Protein AF-A0A452YKB4-F1 (afdb_monomer)

Radius of gyration: 12.43 Å; Cα contacts (8 Å, |Δi|>4): 128; chains: 1; bounding box: 31×24×30 Å

InterPro domains:
  IPR007822 Lanthionine synthetase C-like [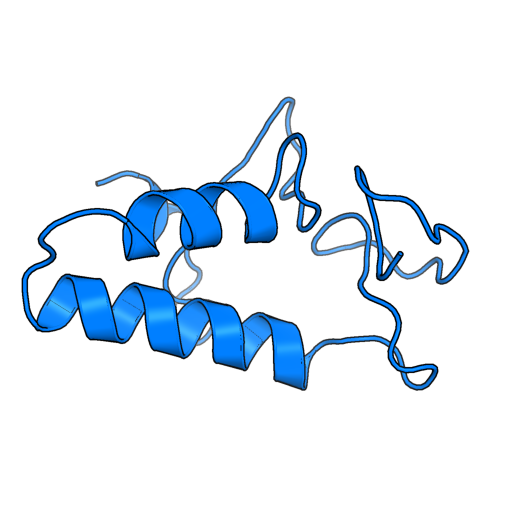PF05147] (5-86)
  IPR007822 Lanthionine synthetase C-like [PR01950] (23-39)
  IPR007822 Lanthionine synthetase C-like [PR01950] (78-86)
  IPR012341 Six-hairpin glycosidase-like superfamily [G3DSA:1.50.10.10] (1-86)
  IPR020464 LanC-like protein, eukaryotic [PR01951] (12-24)
  IPR020464 LanC-like protein, eukaryotic [PR01951] (58-73)

Nearest PDB structures (foldseek):
  3t33-assembly1_A  TM=9.821E-01  e=1.148E-12  Arabidopsis thaliana
  6wq1-assembly3_C  TM=9.139E-01  e=6.218E-07  Homo sapiens
  8czl-assembly1_A  TM=9.145E-01  e=3.981E-06  Homo sapiens
  8d0v-assembly2_B  TM=9.203E-01  e=1.117E-05  Homo sapiens
  4ce7-assembly1_B  TM=4.104E-01  e=4.595E+00  Nonlabens ulvanivorans

Sequence (86 aa):
MEGRKLSNKGSCPLMYEWHGKKYWGAAHGLAGIMHVLMHTELKLDEQDDVKNTLRYMISNRFPSGNYPSSEDSESDRLVHWCHGAP

Solvent-accessible surface area (backbone atoms only — not comparable to full-atom values): 4879 Å² total; per-residue (Å²): 122,61,35,59,64,63,23,56,96,93,56,45,46,52,32,62,71,49,96,93,37,43,28,37,12,42,72,69,15,49,49,32,52,48,55,55,54,72,76,51,95,63,55,73,70,53,48,51,34,49,54,46,26,53,49,42,53,67,76,66,34,45,96,88,68,38,38,39,49,25,83,90,46,85,65,91,78,54,66,29,70,54,26,22,47,104

Organism: Aegilops tauschii subsp. strangulata (NCBI:txid200361)

pLDDT: mean 94.7, std 8.57, range [51.91, 98.62]

Secondary structure (DSSP, 8-state):
--HHHHS-TTS-SS---BTTB-B-STTTSHHHHHHHHTTS---HHHHHHHHHHHHHHHHTS-TTSPPPSBTT-------BTTBS--

Structure (mmCIF, N/CA/C/O backbone):
data_AF-A0A452YKB4-F1
#
_entry.id   AF-A0A452YKB4-F1
#
loop_
_atom_site.group_PDB
_atom_site.id
_atom_site.type_symbol
_atom_site.label_atom_id
_atom_site.label_alt_id
_atom_site.label_comp_id
_atom_site.label_asym_id
_atom_site.label_entity_id
_atom_site.label_seq_id
_atom_site.pdbx_PDB_ins_code
_atom_site.Cartn_x
_atom_site.Cartn_y
_atom_site.Cartn_z
_atom_site.occupancy
_atom_site.B_iso_or_equiv
_atom_site.auth_seq_id
_atom_site.auth_comp_id
_atom_site.auth_asym_id
_atom_site.auth_atom_id
_atom_site.pdbx_PDB_model_num
ATOM 1 N N . MET A 1 1 ? -9.619 -7.853 12.209 1.00 51.91 1 MET A N 1
ATOM 2 C CA . MET A 1 1 ? -8.683 -8.409 13.218 1.00 51.91 1 MET A CA 1
ATOM 3 C C . MET A 1 1 ? -7.419 -9.023 12.606 1.00 51.91 1 MET A C 1
ATOM 5 O O . MET A 1 1 ? -6.420 -9.063 13.305 1.00 51.91 1 MET A O 1
ATOM 9 N N . GLU A 1 2 ? -7.418 -9.476 11.347 1.00 76.12 2 GLU A N 1
ATOM 10 C CA . GLU A 1 2 ? -6.223 -10.068 10.709 1.00 76.12 2 GLU A CA 1
ATOM 11 C C . GLU A 1 2 ? -5.205 -9.035 10.202 1.00 76.12 2 GLU A C 1
ATOM 13 O O . GLU A 1 2 ? -4.011 -9.247 10.377 1.00 76.12 2 GLU A O 1
ATOM 18 N N . GLY A 1 3 ? -5.661 -7.876 9.706 1.00 87.44 3 GLY A N 1
ATOM 19 C CA . GLY A 1 3 ? -4.77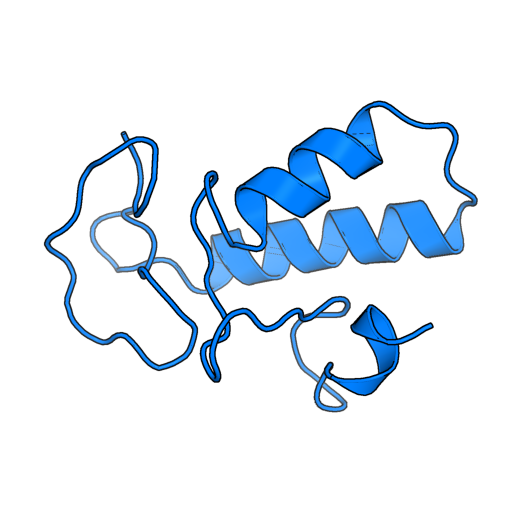3 -6.823 9.188 1.00 87.44 3 GLY A CA 1
ATOM 20 C C . GLY A 1 3 ? -3.712 -6.343 10.188 1.00 87.44 3 GLY A C 1
ATOM 21 O O . GLY A 1 3 ? -2.526 -6.300 9.875 1.00 87.44 3 GLY A O 1
ATOM 22 N N . ARG A 1 4 ? -4.130 -6.073 11.435 1.00 93.25 4 ARG A N 1
ATOM 23 C CA . ARG A 1 4 ? -3.227 -5.719 12.548 1.00 93.25 4 ARG A CA 1
ATOM 24 C C . ARG A 1 4 ? -2.340 -6.888 13.006 1.00 93.25 4 ARG A C 1
ATOM 26 O O . ARG A 1 4 ? -1.295 -6.652 13.593 1.00 93.25 4 ARG A O 1
ATOM 33 N N . LYS A 1 5 ? -2.752 -8.146 12.791 1.00 91.25 5 LYS A N 1
ATOM 34 C CA . LYS A 1 5 ? -1.973 -9.338 13.191 1.00 91.25 5 LYS A CA 1
ATOM 35 C C . LYS A 1 5 ? -0.848 -9.650 12.207 1.00 91.25 5 LYS A C 1
ATOM 37 O O . LYS A 1 5 ? 0.204 -10.105 12.635 1.00 91.25 5 LYS A O 1
ATOM 42 N N . LEU A 1 6 ? -1.084 -9.423 10.914 1.00 90.69 6 LEU A N 1
ATOM 43 C CA . LEU A 1 6 ? -0.080 -9.576 9.855 1.00 90.69 6 LEU A CA 1
ATOM 44 C C . LEU A 1 6 ? 0.919 -8.411 9.815 1.00 90.69 6 LEU A C 1
ATOM 46 O O . LEU A 1 6 ? 1.952 -8.509 9.151 1.00 90.69 6 LEU A O 1
ATOM 50 N N . SER A 1 7 ? 0.616 -7.315 10.514 1.00 88.00 7 SER A N 1
ATOM 51 C CA . SER A 1 7 ? 1.556 -6.224 10.746 1.00 88.00 7 SER A CA 1
ATOM 52 C C . SER A 1 7 ? 2.710 -6.688 11.640 1.00 88.00 7 SER A C 1
ATOM 54 O O . SER A 1 7 ? 2.501 -7.242 12.722 1.00 88.00 7 SER A O 1
ATOM 56 N N . ASN A 1 8 ? 3.949 -6.431 11.215 1.00 76.38 8 ASN A N 1
ATOM 57 C CA . ASN A 1 8 ? 5.115 -6.622 12.073 1.00 76.38 8 ASN A CA 1
ATOM 58 C C . ASN A 1 8 ? 5.247 -5.413 13.010 1.00 76.38 8 ASN A C 1
ATOM 60 O O . ASN A 1 8 ? 5.223 -4.267 12.550 1.00 76.38 8 ASN A O 1
ATOM 64 N N . LYS A 1 9 ? 5.426 -5.660 14.317 1.00 54.31 9 LYS A N 1
ATOM 65 C CA . LYS A 1 9 ? 5.615 -4.609 15.335 1.00 54.31 9 LYS A CA 1
ATOM 66 C C . LYS A 1 9 ? 6.727 -3.639 14.902 1.00 54.31 9 LYS A C 1
ATOM 68 O O . LYS A 1 9 ? 7.887 -4.031 14.849 1.00 54.31 9 LYS A O 1
ATOM 73 N N . GLY A 1 10 ? 6.356 -2.388 14.607 1.00 60.56 10 GLY A N 1
ATOM 74 C CA . GLY A 1 10 ? 7.265 -1.322 14.153 1.00 60.56 10 GLY A CA 1
ATOM 75 C C . GLY A 1 10 ? 7.181 -0.959 12.661 1.00 60.56 10 GLY A C 1
ATOM 76 O O . GLY A 1 10 ? 7.923 -0.089 12.220 1.00 60.56 10 GLY A O 1
ATOM 77 N N . SER A 1 11 ? 6.288 -1.592 11.892 1.00 81.06 11 SER A N 1
ATOM 78 C CA . SER A 1 11 ? 6.091 -1.359 10.449 1.00 81.06 11 SER A CA 1
ATOM 79 C C . SER A 1 11 ? 4.618 -1.063 10.103 1.00 81.06 11 SER A C 1
ATOM 81 O O . SER A 1 11 ? 3.843 -0.725 10.997 1.00 81.06 11 SER A O 1
ATOM 83 N N . CYS A 1 12 ? 4.245 -1.146 8.817 1.00 93.69 12 CYS A N 1
ATOM 84 C CA . CYS A 1 12 ? 2.905 -0.885 8.274 1.00 93.69 12 CYS A CA 1
ATOM 85 C C . CYS A 1 12 ? 1.755 -1.345 9.204 1.00 93.69 12 CYS A C 1
ATOM 87 O O . CYS A 1 12 ? 1.650 -2.550 9.452 1.00 93.69 12 CYS A O 1
ATOM 89 N N . PRO A 1 13 ? 0.887 -0.442 9.713 1.00 95.81 13 PRO A N 1
ATOM 90 C CA . PRO A 1 13 ? -0.144 -0.781 10.706 1.00 95.81 13 PRO A CA 1
ATOM 91 C C . PRO A 1 13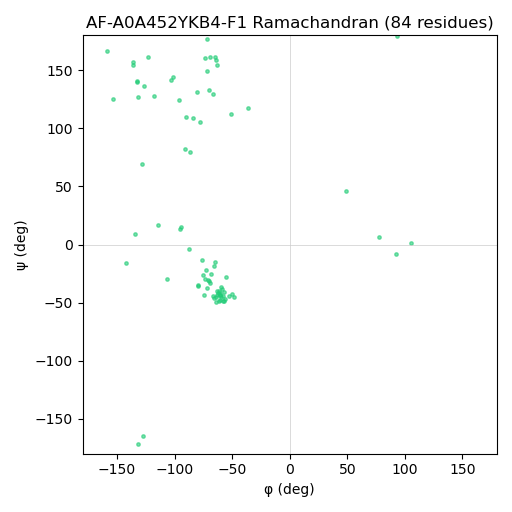 ? -1.146 -1.844 10.249 1.00 95.81 13 PRO A C 1
ATOM 93 O O . PRO A 1 13 ? -1.573 -2.684 11.043 1.00 95.81 13 PRO A O 1
ATOM 96 N N . LEU A 1 14 ? -1.513 -1.823 8.965 1.00 96.44 14 LEU A N 1
ATOM 97 C CA . LEU A 1 14 ? -2.379 -2.820 8.350 1.00 96.44 14 LEU A CA 1
ATOM 98 C C . LEU A 1 14 ? -1.626 -3.549 7.244 1.00 96.44 14 LEU A C 1
ATOM 100 O O . LEU A 1 14 ? -1.082 -2.922 6.339 1.00 96.44 14 LEU A O 1
ATOM 104 N N . MET A 1 15 ? -1.634 -4.880 7.295 1.00 96.88 15 MET A N 1
ATOM 105 C CA . MET A 1 15 ? -1.039 -5.721 6.263 1.00 96.88 15 MET A CA 1
ATOM 106 C C . MET A 1 15 ? -1.992 -6.836 5.854 1.00 96.88 15 MET A C 1
ATOM 108 O O . MET A 1 15 ? -2.663 -7.422 6.699 1.00 96.88 15 MET A O 1
ATOM 112 N N . TYR A 1 16 ? -2.041 -7.145 4.563 1.00 96.38 16 TYR A N 1
ATOM 113 C CA . TYR A 1 16 ? -2.928 -8.165 4.010 1.00 96.38 16 TYR A CA 1
ATOM 114 C C . TYR A 1 16 ? -2.178 -9.018 3.001 1.00 96.38 16 TYR A C 1
ATOM 116 O O . TYR A 1 16 ? -1.171 -8.594 2.437 1.00 96.38 16 TYR A O 1
ATOM 124 N N . GLU A 1 17 ? -2.682 -10.224 2.778 1.00 95.88 17 GLU A N 1
ATOM 125 C CA . GLU A 1 17 ? -2.073 -11.199 1.889 1.00 95.88 17 GLU A CA 1
ATOM 126 C C . GLU A 1 17 ? -3.129 -11.792 0.957 1.00 95.88 17 GLU A C 1
ATOM 128 O O . GLU A 1 17 ? -4.251 -12.083 1.373 1.00 95.88 17 GLU A O 1
ATOM 133 N N . TRP A 1 18 ? -2.756 -11.993 -0.303 1.00 96.56 18 TRP A N 1
ATOM 134 C CA . TRP A 1 18 ? -3.534 -12.750 -1.275 1.00 96.56 18 TRP A CA 1
ATOM 135 C C . TRP A 1 18 ? -2.602 -13.745 -1.973 1.00 96.56 18 TRP A C 1
ATOM 137 O O . TRP A 1 18 ? -1.534 -13.366 -2.447 1.00 96.56 18 TRP A O 1
ATOM 147 N N . HIS A 1 19 ? -2.973 -15.031 -1.988 1.00 95.62 19 HIS A N 1
ATOM 148 C CA . HIS A 1 19 ? -2.161 -16.123 -2.555 1.00 95.62 19 HIS A CA 1
ATOM 149 C C . HIS A 1 19 ? -0.688 -16.121 -2.084 1.00 95.62 19 HIS A C 1
ATOM 151 O O . HIS A 1 19 ? 0.232 -16.261 -2.891 1.00 95.62 19 HIS A O 1
ATOM 157 N N . GLY A 1 20 ? -0.450 -15.948 -0.779 1.00 94.56 20 GLY A N 1
ATOM 158 C CA . GLY A 1 20 ? 0.905 -15.977 -0.216 1.00 94.56 20 GLY A CA 1
ATOM 159 C C . GLY A 1 20 ? 1.724 -14.704 -0.447 1.00 94.56 20 GLY A C 1
ATOM 160 O O . GLY A 1 20 ? 2.919 -14.698 -0.165 1.00 94.56 20 GLY A O 1
ATOM 161 N N . LYS A 1 21 ? 1.131 -13.637 -1.003 1.00 96.00 21 LYS A N 1
ATOM 162 C CA . LYS A 1 21 ? 1.829 -12.380 -1.298 1.00 96.00 21 LYS A CA 1
ATOM 163 C C . LYS A 1 21 ? 1.134 -11.162 -0.704 1.00 96.00 21 LYS A C 1
ATOM 165 O O . LYS A 1 21 ? -0.078 -10.985 -0.822 1.00 96.00 21 LYS A O 1
ATOM 170 N N . LYS A 1 22 ? 1.943 -10.276 -0.127 1.00 96.81 22 LYS A N 1
ATOM 171 C CA . LYS A 1 22 ? 1.521 -8.993 0.445 1.00 96.81 22 LYS A CA 1
ATOM 172 C C . LYS A 1 22 ? 1.496 -7.914 -0.631 1.00 96.81 22 LYS A C 1
ATOM 174 O O . LYS A 1 22 ? 2.462 -7.175 -0.801 1.00 96.81 22 LYS A O 1
ATOM 179 N N . TYR A 1 23 ? 0.435 -7.899 -1.431 1.00 98.25 23 TYR A N 1
ATOM 180 C CA . TYR A 1 23 ? 0.296 -6.994 -2.573 1.00 98.25 23 TYR A CA 1
ATOM 181 C C . TYR A 1 23 ? 0.039 -5.543 -2.157 1.00 98.25 23 TYR A C 1
ATOM 183 O O . TYR A 1 23 ? -0.629 -5.272 -1.160 1.00 98.25 23 TYR A O 1
ATOM 191 N N . TRP A 1 24 ? 0.508 -4.601 -2.974 1.00 98.25 24 TRP A N 1
ATOM 192 C CA . TRP A 1 24 ? 0.331 -3.160 -2.739 1.00 98.25 24 TRP A CA 1
ATOM 193 C C . TRP A 1 24 ? -0.690 -2.495 -3.659 1.00 98.25 24 TRP A C 1
ATOM 195 O O . TRP A 1 24 ? -1.314 -1.516 -3.259 1.00 98.25 24 TRP A O 1
ATOM 205 N N . GLY A 1 25 ? -0.860 -3.010 -4.877 1.00 98.38 25 GLY A N 1
ATOM 206 C CA . GLY A 1 25 ? -1.678 -2.374 -5.910 1.00 98.38 25 GLY A CA 1
ATOM 207 C C . GLY A 1 25 ? -3.190 -2.426 -5.661 1.00 98.38 25 GLY A C 1
ATOM 208 O O . GLY A 1 25 ? -3.667 -3.019 -4.692 1.00 98.38 25 GLY A O 1
ATOM 209 N N . ALA A 1 26 ? -3.966 -1.797 -6.547 1.00 98.56 26 ALA A N 1
ATOM 210 C CA . ALA A 1 26 ? -5.404 -1.610 -6.342 1.00 98.56 26 ALA A CA 1
ATOM 211 C C . ALA A 1 26 ? -6.225 -2.907 -6.435 1.00 98.56 26 ALA A C 1
ATOM 213 O O . ALA A 1 26 ? -7.245 -3.029 -5.766 1.00 98.56 26 ALA A O 1
ATOM 214 N N . ALA A 1 27 ? -5.793 -3.875 -7.250 1.00 97.88 27 ALA A N 1
ATOM 215 C CA . ALA A 1 27 ? -6.592 -5.068 -7.537 1.00 97.88 27 ALA A CA 1
ATOM 216 C C . ALA A 1 27 ? -6.632 -6.072 -6.371 1.00 97.88 27 ALA A C 1
ATOM 218 O O . ALA A 1 27 ? -7.686 -6.623 -6.061 1.00 97.88 27 ALA A O 1
ATOM 219 N N . HIS A 1 28 ? -5.483 -6.318 -5.733 1.00 97.69 28 HIS A N 1
ATOM 220 C CA . HIS A 1 28 ? -5.323 -7.381 -4.728 1.00 97.69 28 HIS A CA 1
ATOM 221 C C . HIS A 1 28 ? -4.578 -6.925 -3.469 1.00 97.69 28 HIS A C 1
ATOM 223 O O . HIS A 1 28 ? -4.194 -7.760 -2.653 1.00 97.69 28 HIS A O 1
ATOM 229 N N . GLY A 1 29 ? -4.322 -5.623 -3.329 1.00 97.75 29 GLY A N 1
ATOM 230 C CA . GLY A 1 29 ? -3.375 -5.106 -2.354 1.00 97.75 29 GLY A CA 1
ATOM 231 C C . GLY A 1 29 ? -3.870 -3.943 -1.509 1.00 97.75 29 GLY A C 1
ATOM 232 O O . GLY A 1 29 ? -5.042 -3.555 -1.529 1.00 97.75 29 GLY A O 1
ATOM 233 N N . LEU A 1 30 ? -2.923 -3.389 -0.753 1.00 98.06 30 LEU A N 1
ATOM 234 C CA . LEU A 1 30 ? -3.157 -2.323 0.218 1.00 98.06 30 LEU A CA 1
ATOM 235 C C . LEU A 1 30 ? -3.888 -1.119 -0.381 1.00 98.06 30 LEU A C 1
ATOM 237 O O . LEU A 1 30 ? -4.833 -0.643 0.239 1.00 98.06 30 LEU A O 1
ATOM 241 N N . ALA A 1 31 ? -3.517 -0.653 -1.579 1.00 98.56 31 ALA A N 1
ATOM 242 C CA . ALA A 1 31 ? -4.141 0.522 -2.188 1.00 98.56 31 ALA A CA 1
ATOM 243 C C . ALA A 1 31 ? -5.658 0.350 -2.356 1.00 98.56 31 ALA A C 1
ATOM 245 O O . ALA A 1 31 ? -6.419 1.251 -2.007 1.00 98.56 31 ALA A O 1
ATOM 246 N N . GLY A 1 32 ? -6.104 -0.817 -2.832 1.00 98.62 32 GLY A N 1
ATOM 247 C CA . GLY A 1 32 ? -7.528 -1.113 -3.004 1.00 98.62 32 GLY A CA 1
ATOM 248 C C . GLY A 1 32 ? -8.264 -1.196 -1.669 1.00 98.62 32 GLY A C 1
ATOM 249 O O . GLY A 1 32 ? -9.324 -0.596 -1.500 1.00 98.62 32 GLY A O 1
ATOM 250 N N . ILE A 1 33 ? -7.670 -1.881 -0.689 1.00 98.50 33 ILE A N 1
ATOM 251 C CA . ILE A 1 33 ? -8.261 -2.039 0.646 1.00 98.50 33 ILE A CA 1
ATOM 252 C C . ILE A 1 33 ? -8.375 -0.682 1.350 1.00 98.50 33 ILE A C 1
ATOM 254 O O . ILE A 1 33 ? -9.451 -0.334 1.830 1.00 98.50 33 ILE A O 1
ATOM 258 N N . MET A 1 34 ? -7.298 0.111 1.379 1.00 98.56 34 MET A N 1
ATOM 259 C CA . MET A 1 34 ? -7.307 1.443 1.990 1.00 98.56 34 MET A CA 1
ATOM 260 C C . MET A 1 34 ? -8.311 2.362 1.292 1.00 98.56 34 MET A C 1
ATOM 262 O O . MET A 1 34 ? -9.029 3.097 1.965 1.00 98.56 34 MET A O 1
ATOM 266 N N . HIS A 1 35 ? -8.406 2.294 -0.041 1.00 98.62 35 HIS A N 1
ATOM 267 C CA . HIS A 1 35 ? -9.396 3.053 -0.798 1.00 98.62 35 HIS A CA 1
ATOM 268 C C . HIS A 1 35 ? -10.823 2.734 -0.345 1.00 98.62 35 HIS A C 1
ATOM 270 O O . HIS A 1 35 ? -11.579 3.657 -0.055 1.00 98.62 35 HIS A O 1
ATOM 276 N N . VAL A 1 36 ? -11.186 1.455 -0.219 1.00 98.62 36 VAL A N 1
ATOM 277 C CA . VAL A 1 36 ? -12.521 1.057 0.258 1.00 98.62 36 VAL A CA 1
ATOM 278 C C . VAL A 1 36 ? -12.754 1.505 1.702 1.00 98.62 36 VAL A C 1
ATOM 280 O O . VAL A 1 36 ? -13.802 2.076 1.987 1.00 98.62 36 VAL A O 1
ATOM 283 N N . LEU A 1 37 ? -11.782 1.314 2.602 1.00 98.19 37 LEU A N 1
ATOM 284 C CA . LEU A 1 37 ? -11.914 1.709 4.011 1.00 98.19 37 LEU A CA 1
ATOM 285 C C . LEU A 1 37 ? -12.176 3.214 4.174 1.00 98.19 37 LEU A C 1
ATOM 287 O O . LEU A 1 37 ? -13.004 3.600 4.996 1.00 98.19 37 LEU A O 1
ATOM 291 N N . MET A 1 38 ? -11.546 4.060 3.354 1.00 98.12 38 MET A N 1
ATOM 292 C CA . MET A 1 38 ? -11.788 5.510 3.359 1.00 98.12 38 MET A CA 1
ATOM 293 C C . MET A 1 38 ? -13.214 5.913 2.941 1.00 98.12 38 MET A C 1
ATOM 295 O O . MET A 1 38 ? -13.608 7.047 3.194 1.00 98.12 38 MET A O 1
ATOM 299 N N . HIS A 1 39 ? -13.993 5.014 2.333 1.00 98.25 39 HIS A N 1
ATOM 300 C CA . HIS A 1 39 ? -15.400 5.242 1.971 1.00 98.25 39 HIS A CA 1
ATOM 301 C C . HIS A 1 39 ? -16.386 4.715 3.026 1.00 98.25 39 HIS A C 1
ATOM 303 O O . HIS A 1 39 ? -17.579 4.591 2.754 1.00 98.25 39 HIS A O 1
ATOM 309 N N . THR A 1 40 ? -15.901 4.383 4.223 1.00 97.25 40 THR A N 1
ATOM 310 C CA . THR A 1 40 ? -16.715 3.861 5.329 1.00 97.25 40 THR A CA 1
ATOM 311 C C . THR A 1 40 ? -16.570 4.725 6.580 1.00 97.25 40 THR A C 1
ATOM 313 O O . THR A 1 40 ? -15.612 5.488 6.714 1.00 97.25 40 THR A O 1
ATOM 316 N N . GLU A 1 41 ? -17.515 4.610 7.515 1.00 98.00 41 GLU A N 1
ATOM 317 C CA . GLU A 1 41 ? -17.401 5.248 8.829 1.00 98.00 41 GLU A CA 1
ATOM 318 C C . GLU A 1 41 ? -16.456 4.444 9.729 1.00 98.00 41 GLU A C 1
ATOM 320 O O . GLU A 1 41 ? -16.801 3.373 10.226 1.00 98.00 41 GLU A O 1
ATOM 325 N N . LEU A 1 42 ? -15.251 4.977 9.932 1.00 97.50 42 LEU A N 1
ATOM 326 C CA . LEU A 1 42 ? -14.207 4.369 10.753 1.00 97.50 42 LEU A CA 1
ATOM 327 C C . LEU A 1 42 ? -14.120 5.033 12.129 1.00 97.50 42 LEU A C 1
ATOM 329 O O . LEU A 1 42 ? -14.229 6.259 12.254 1.00 97.50 42 LEU A O 1
ATOM 333 N N . LYS A 1 43 ? -13.823 4.243 13.161 1.00 98.12 43 LYS A N 1
ATOM 334 C CA . LYS A 1 43 ? -13.422 4.754 14.480 1.00 98.12 43 LYS A CA 1
ATOM 335 C C . LYS A 1 43 ? -12.089 5.493 14.383 1.00 98.12 43 LYS A C 1
ATOM 337 O O . LYS A 1 43 ? -11.322 5.296 13.445 1.00 98.12 43 LYS A O 1
ATOM 342 N N . LEU A 1 44 ? -11.782 6.321 15.380 1.00 97.94 44 LEU A N 1
ATOM 343 C CA . LEU A 1 44 ? -10.550 7.120 15.384 1.00 97.94 44 LEU A CA 1
ATOM 344 C C . LEU A 1 44 ? -9.280 6.262 15.254 1.00 97.94 44 LEU A C 1
ATOM 346 O O . LEU A 1 44 ? -8.390 6.612 14.486 1.00 97.94 44 LEU A O 1
ATOM 350 N N . ASP A 1 45 ? -9.213 5.116 15.937 1.00 96.81 45 ASP A N 1
ATOM 351 C CA . ASP A 1 45 ? -8.065 4.207 15.848 1.00 96.81 45 ASP A CA 1
ATOM 352 C C . ASP A 1 45 ? -7.956 3.524 14.474 1.00 96.81 45 ASP A C 1
ATOM 354 O O . ASP A 1 45 ? -6.859 3.292 13.972 1.00 96.81 45 ASP A O 1
ATOM 358 N N . GLU A 1 46 ? -9.087 3.239 13.831 1.00 96.81 46 GLU A N 1
ATOM 359 C CA . GLU A 1 46 ? -9.137 2.671 12.480 1.00 96.81 46 GLU A CA 1
ATOM 360 C C . GLU A 1 46 ? -8.727 3.708 11.417 1.00 96.81 46 GLU A C 1
ATOM 362 O O . GLU A 1 46 ? -8.024 3.375 10.462 1.00 96.81 46 GLU A O 1
ATOM 367 N N . GLN A 1 47 ? -9.102 4.979 11.597 1.00 98.06 47 GLN A N 1
ATOM 368 C CA . GLN A 1 47 ? -8.647 6.078 10.738 1.00 98.06 47 GLN A CA 1
ATOM 369 C C . GLN A 1 47 ? -7.129 6.269 10.824 1.00 98.06 47 GLN A C 1
ATOM 371 O O . GLN A 1 47 ? -6.468 6.439 9.794 1.00 98.06 47 GLN A O 1
ATOM 376 N N . ASP A 1 48 ? -6.568 6.217 12.034 1.00 97.06 48 ASP A N 1
ATOM 377 C CA . ASP A 1 48 ? -5.123 6.318 12.240 1.00 97.06 48 ASP A CA 1
ATOM 378 C C . ASP A 1 48 ? -4.377 5.151 11.589 1.00 97.06 48 ASP A C 1
ATOM 380 O O . ASP A 1 48 ? -3.345 5.368 10.947 1.00 97.06 48 ASP A O 1
ATOM 384 N N . ASP A 1 49 ? -4.914 3.934 11.669 1.00 97.06 49 ASP A N 1
ATOM 385 C CA . ASP A 1 49 ? -4.353 2.770 10.984 1.00 97.06 49 ASP A CA 1
ATOM 386 C C . ASP A 1 49 ? -4.322 2.947 9.462 1.00 97.06 49 ASP A C 1
ATOM 388 O O . ASP A 1 49 ? -3.280 2.720 8.837 1.00 97.06 49 ASP A O 1
ATOM 392 N N . VAL A 1 50 ? -5.430 3.385 8.852 1.00 97.94 50 VAL A N 1
ATOM 393 C CA . VAL A 1 50 ? -5.512 3.634 7.400 1.00 97.94 50 VAL A CA 1
ATOM 394 C C . VAL A 1 50 ? -4.519 4.718 6.989 1.00 97.94 50 VAL A C 1
ATOM 3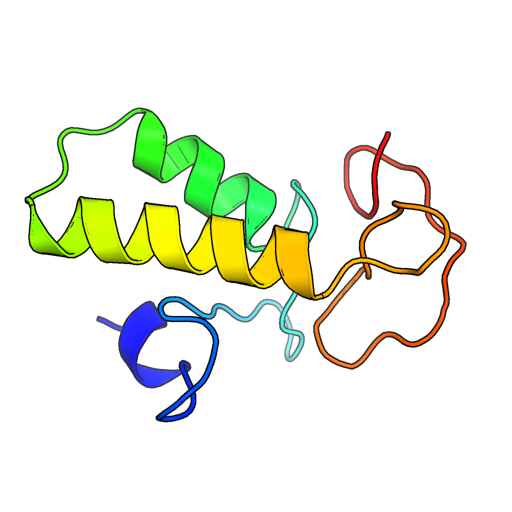96 O O . VAL A 1 50 ? -3.714 4.533 6.073 1.00 97.94 50 VAL A O 1
ATOM 399 N N . LYS A 1 51 ? -4.512 5.842 7.707 1.00 98.00 51 LYS A N 1
ATOM 400 C CA . LYS A 1 51 ? -3.619 6.974 7.444 1.00 98.00 51 LYS A CA 1
ATOM 401 C C . LYS A 1 51 ? -2.149 6.583 7.549 1.00 98.00 51 LYS A C 1
ATOM 403 O O . LYS A 1 51 ? -1.345 6.958 6.694 1.00 98.00 51 LYS A O 1
ATOM 408 N N . ASN A 1 52 ? -1.777 5.846 8.590 1.00 97.31 52 ASN A N 1
ATOM 409 C CA . ASN A 1 52 ? -0.395 5.438 8.808 1.00 97.31 52 ASN A CA 1
ATOM 410 C C . ASN A 1 52 ? 0.029 4.298 7.861 1.00 97.31 52 ASN A C 1
ATOM 412 O O . ASN A 1 52 ? 1.197 4.246 7.484 1.00 97.31 52 ASN A O 1
ATOM 416 N N . THR A 1 53 ? -0.906 3.472 7.381 1.00 97.75 53 THR A N 1
ATOM 417 C CA . THR A 1 53 ? -0.673 2.508 6.287 1.00 97.75 53 THR A CA 1
ATOM 418 C C . THR A 1 53 ? -0.384 3.221 4.965 1.00 97.75 53 THR A C 1
ATOM 420 O O . THR A 1 53 ? 0.612 2.929 4.308 1.00 97.75 53 THR A O 1
ATOM 423 N N . LEU A 1 54 ? -1.168 4.241 4.604 1.00 98.38 54 LEU A N 1
ATOM 424 C CA . LEU A 1 54 ? -0.898 5.052 3.409 1.00 98.38 54 LEU A CA 1
ATOM 425 C C . LEU A 1 54 ? 0.442 5.794 3.508 1.00 98.38 54 LEU A C 1
ATOM 427 O O . LEU A 1 54 ? 1.207 5.825 2.546 1.00 98.38 54 LEU A O 1
ATOM 431 N N . ARG A 1 55 ? 0.772 6.352 4.679 1.00 97.81 55 ARG A N 1
ATOM 432 C CA . ARG A 1 55 ? 2.090 6.963 4.925 1.00 97.81 55 ARG A CA 1
ATOM 433 C C . ARG A 1 55 ? 3.228 5.963 4.779 1.00 97.81 55 ARG A C 1
ATOM 435 O O . ARG A 1 55 ? 4.242 6.309 4.185 1.00 97.81 55 ARG A O 1
ATOM 442 N N . TYR A 1 56 ? 3.059 4.742 5.284 1.00 97.19 56 TYR A N 1
ATOM 443 C CA . TYR A 1 56 ? 4.031 3.674 5.088 1.00 97.19 56 TYR A CA 1
ATOM 444 C C . TYR A 1 56 ? 4.273 3.416 3.595 1.00 97.19 56 TYR A C 1
ATOM 446 O O . TYR A 1 56 ? 5.426 3.438 3.167 1.00 97.19 56 TYR A O 1
ATOM 454 N N . MET A 1 57 ? 3.212 3.284 2.792 1.00 97.50 57 MET A N 1
ATOM 455 C CA . MET A 1 57 ? 3.343 3.089 1.343 1.00 97.50 57 MET A CA 1
ATOM 456 C C . MET A 1 57 ? 4.059 4.266 0.665 1.00 97.50 57 MET A C 1
ATOM 458 O O . MET A 1 57 ? 4.938 4.071 -0.167 1.00 97.50 57 MET A O 1
ATOM 462 N N . ILE A 1 58 ? 3.713 5.505 1.032 1.00 97.56 58 ILE A N 1
ATOM 463 C CA . ILE A 1 58 ? 4.330 6.729 0.494 1.00 97.56 58 ILE A CA 1
ATOM 464 C C . ILE A 1 58 ? 5.831 6.779 0.794 1.00 97.56 58 ILE A C 1
ATOM 466 O O . ILE A 1 58 ? 6.597 7.155 -0.092 1.00 97.56 58 ILE A O 1
ATOM 470 N N . SER A 1 59 ? 6.243 6.422 2.012 1.00 96.69 59 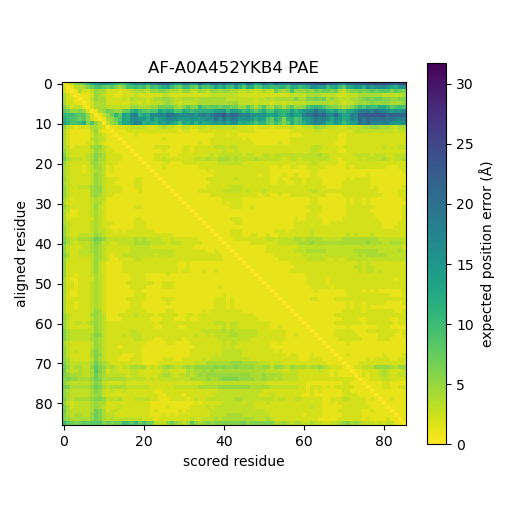SER A N 1
ATOM 471 C CA . SER A 1 59 ? 7.646 6.454 2.445 1.00 96.69 59 SER A CA 1
ATOM 472 C C . SER A 1 59 ? 8.508 5.346 1.838 1.00 96.69 59 SER A C 1
ATOM 474 O O . SER A 1 59 ? 9.724 5.494 1.802 1.00 96.69 59 SER A O 1
ATOM 476 N N . ASN A 1 60 ? 7.896 4.254 1.374 1.00 96.38 60 ASN A N 1
ATOM 477 C CA . ASN A 1 60 ? 8.590 3.056 0.887 1.00 96.38 60 ASN A CA 1
ATOM 478 C C . ASN A 1 60 ? 8.379 2.809 -0.622 1.00 96.38 60 ASN A C 1
ATOM 480 O O . ASN A 1 60 ? 8.619 1.712 -1.118 1.00 96.38 60 ASN A O 1
ATOM 484 N N . ARG A 1 61 ? 7.925 3.822 -1.371 1.00 97.56 61 ARG A N 1
ATOM 485 C CA . ARG A 1 61 ? 7.888 3.775 -2.841 1.00 97.56 61 ARG A CA 1
ATOM 486 C C . ARG A 1 61 ? 9.307 3.803 -3.428 1.00 97.56 61 ARG A C 1
ATOM 488 O O . ARG A 1 61 ? 10.250 4.240 -2.767 1.00 97.56 61 ARG A O 1
ATOM 495 N N . PHE A 1 62 ? 9.458 3.398 -4.684 1.00 98.25 62 PHE A N 1
ATOM 496 C CA . PHE A 1 62 ? 10.747 3.439 -5.372 1.00 98.25 62 PHE A CA 1
ATOM 497 C C . PHE A 1 62 ? 11.269 4.877 -5.543 1.00 98.25 62 PHE A C 1
ATOM 499 O O . PHE A 1 62 ? 10.475 5.823 -5.565 1.00 98.25 62 PHE A O 1
ATOM 506 N N . PRO A 1 63 ? 12.589 5.071 -5.749 1.00 97.81 63 PRO A N 1
ATOM 507 C CA . PRO A 1 63 ? 13.158 6.387 -6.056 1.00 97.81 63 PRO A CA 1
ATOM 508 C C . PRO A 1 63 ? 12.530 7.071 -7.280 1.00 97.81 63 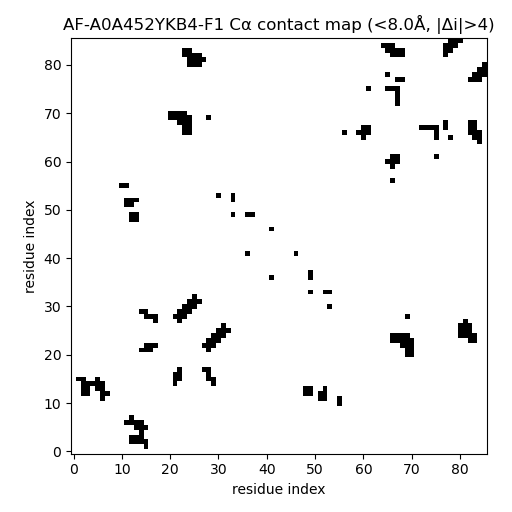PRO A C 1
ATOM 510 O O . PRO A 1 63 ? 12.486 8.297 -7.333 1.00 97.81 63 PRO A O 1
ATOM 513 N N . SER A 1 64 ? 12.009 6.294 -8.236 1.00 98.12 64 SER A N 1
ATOM 514 C CA . SER A 1 64 ? 11.257 6.793 -9.397 1.00 98.12 64 SER A CA 1
ATOM 515 C C . SER A 1 64 ? 9.923 7.455 -9.031 1.00 98.12 64 SER A C 1
ATOM 517 O O . SER A 1 64 ? 9.357 8.190 -9.836 1.00 98.12 64 SER A O 1
ATOM 519 N N . GLY A 1 65 ? 9.402 7.187 -7.831 1.00 97.88 65 GLY A N 1
ATOM 520 C CA . GLY A 1 65 ? 8.048 7.532 -7.410 1.00 97.88 65 GLY A CA 1
ATOM 521 C C . GLY A 1 65 ? 7.015 6.429 -7.660 1.00 97.88 65 GLY A C 1
ATOM 522 O O . GLY A 1 65 ? 5.896 6.547 -7.163 1.00 97.88 65 GLY A O 1
ATOM 523 N N . ASN A 1 66 ? 7.371 5.357 -8.373 1.00 98.56 66 ASN A N 1
ATOM 524 C CA . ASN A 1 66 ? 6.494 4.212 -8.594 1.00 98.56 66 ASN A CA 1
ATOM 525 C C . ASN A 1 66 ? 6.358 3.341 -7.328 1.00 98.56 66 ASN A C 1
ATOM 527 O O . ASN A 1 66 ? 7.193 3.396 -6.424 1.00 98.56 66 ASN A O 1
ATOM 531 N N . TYR A 1 67 ? 5.314 2.516 -7.262 1.00 98.44 67 TYR A N 1
ATOM 532 C CA . TYR A 1 67 ? 5.038 1.633 -6.130 1.00 98.44 67 TYR A CA 1
ATOM 533 C C . TYR A 1 67 ? 5.418 0.176 -6.440 1.00 98.44 67 TYR A C 1
ATOM 535 O O . TYR A 1 67 ? 5.172 -0.297 -7.553 1.00 98.44 67 TYR A O 1
ATOM 543 N N . PRO A 1 68 ? 5.969 -0.570 -5.464 1.00 98.06 68 PRO A N 1
ATOM 544 C CA . PRO A 1 68 ? 6.238 -1.994 -5.626 1.00 98.06 68 PRO A CA 1
ATOM 545 C C . PRO A 1 68 ? 4.938 -2.776 -5.843 1.00 98.06 68 PRO A C 1
ATOM 547 O O . PRO A 1 68 ? 3.861 -2.374 -5.404 1.00 98.06 68 PRO A O 1
ATOM 550 N N . SER A 1 69 ? 5.015 -3.933 -6.507 1.00 98.06 69 SER A N 1
ATOM 551 C CA . SER A 1 69 ? 3.836 -4.795 -6.664 1.00 98.06 69 SER A CA 1
ATOM 552 C C . SER A 1 69 ? 3.423 -5.476 -5.354 1.00 98.06 69 SER A C 1
ATOM 554 O O . SER A 1 69 ? 2.242 -5.766 -5.156 1.00 98.06 69 SER A O 1
ATOM 556 N N . SER A 1 70 ? 4.391 -5.745 -4.476 1.00 97.25 70 SER A N 1
ATOM 557 C CA . SER A 1 70 ? 4.250 -6.429 -3.184 1.00 97.25 70 SER A CA 1
ATOM 558 C C . SER A 1 70 ? 5.434 -6.094 -2.268 1.00 97.25 70 SER A C 1
ATOM 560 O O . SER A 1 70 ? 6.445 -5.639 -2.793 1.00 97.25 70 SER A O 1
ATOM 562 N N . GLU A 1 71 ? 5.355 -6.387 -0.963 1.00 94.31 71 GLU A N 1
ATOM 563 C CA . GLU A 1 71 ? 6.388 -5.985 0.021 1.00 94.31 71 GLU A CA 1
ATOM 564 C C . GLU A 1 71 ? 7.838 -6.296 -0.368 1.00 94.31 71 GLU A C 1
ATOM 566 O O . GLU A 1 71 ? 8.701 -5.434 -0.268 1.00 94.31 71 GLU A O 1
ATOM 571 N N . ASP A 1 72 ? 8.108 -7.500 -0.873 1.00 90.44 72 ASP A N 1
ATOM 572 C CA . ASP A 1 72 ? 9.480 -7.931 -1.186 1.00 90.44 72 ASP A CA 1
ATOM 573 C C . ASP A 1 72 ? 9.868 -7.679 -2.658 1.00 90.44 72 ASP A C 1
ATOM 575 O O . ASP A 1 72 ? 10.804 -8.278 -3.189 1.00 90.44 72 ASP A O 1
ATOM 579 N N . SER A 1 73 ? 9.102 -6.856 -3.382 1.00 95.19 73 SER A N 1
ATOM 580 C CA . SER A 1 73 ? 9.354 -6.593 -4.800 1.00 95.19 73 SER A CA 1
ATOM 581 C C . SER A 1 73 ? 10.400 -5.500 -4.989 1.00 95.19 73 SER A C 1
ATOM 583 O O . SER A 1 73 ? 10.092 -4.320 -4.869 1.00 95.19 73 SER A O 1
ATOM 585 N N . GLU A 1 74 ? 11.588 -5.880 -5.449 1.00 96.19 74 GLU A N 1
ATOM 586 C CA . GLU A 1 74 ? 12.656 -4.939 -5.827 1.00 96.19 74 GLU A CA 1
ATOM 587 C C . GLU A 1 74 ? 12.564 -4.461 -7.293 1.00 96.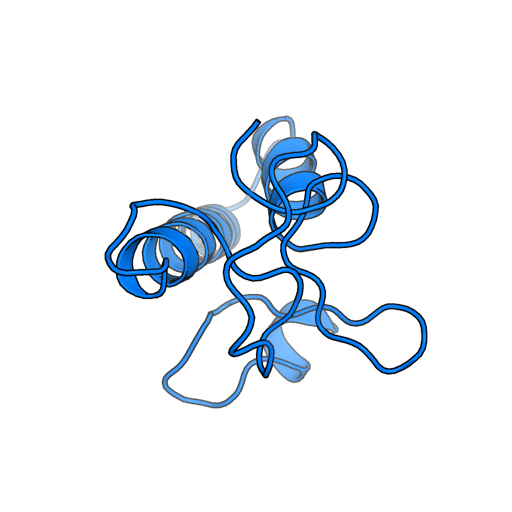19 74 GLU A C 1
ATOM 589 O O . GLU A 1 74 ? 13.349 -3.629 -7.743 1.00 96.19 74 GLU A O 1
ATOM 594 N N . SER A 1 75 ? 11.611 -4.991 -8.071 1.00 97.38 75 SER A N 1
ATOM 595 C CA . SER A 1 75 ? 11.463 -4.672 -9.495 1.00 97.38 75 SER A CA 1
ATOM 596 C C . SER A 1 75 ? 10.538 -3.476 -9.732 1.00 97.38 75 SER A C 1
ATOM 598 O O . SER A 1 75 ? 9.316 -3.588 -9.609 1.00 97.38 75 SER A O 1
ATOM 600 N N . ASP A 1 76 ? 11.123 -2.361 -10.161 1.00 98.00 76 ASP A N 1
ATOM 601 C CA . ASP A 1 76 ? 10.411 -1.148 -10.568 1.00 98.00 76 ASP A CA 1
ATOM 602 C C . ASP A 1 76 ? 10.103 -1.153 -12.075 1.00 98.00 76 ASP A C 1
ATOM 604 O O . ASP A 1 76 ? 10.863 -0.632 -12.890 1.00 98.00 76 ASP A O 1
ATOM 608 N N . ARG A 1 77 ? 9.021 -1.836 -12.471 1.00 97.75 77 ARG A N 1
ATOM 609 C CA . ARG A 1 77 ? 8.663 -1.984 -13.900 1.00 97.75 77 ARG A CA 1
ATOM 610 C C . ARG A 1 77 ? 7.176 -1.933 -14.234 1.00 97.75 77 ARG A C 1
ATOM 612 O O . 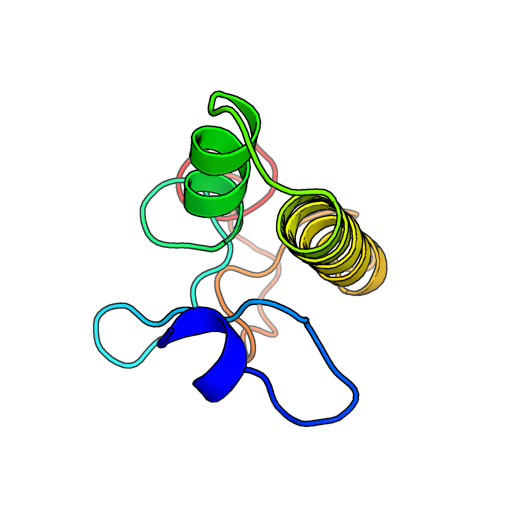ARG A 1 77 ? 6.832 -1.857 -15.409 1.00 97.75 77 ARG A O 1
ATOM 619 N N . LEU A 1 78 ? 6.295 -2.083 -13.246 1.00 97.94 78 LEU A N 1
ATOM 620 C CA . LEU A 1 78 ? 4.851 -2.140 -13.479 1.00 97.94 78 LEU A CA 1
ATOM 621 C C . LEU A 1 78 ? 4.255 -0.752 -13.269 1.00 97.94 78 LEU A C 1
ATOM 623 O O . LEU A 1 78 ? 4.447 -0.171 -12.208 1.00 97.94 78 LEU A O 1
ATOM 627 N N . VAL A 1 79 ? 3.553 -0.251 -14.284 1.00 98.12 79 VAL A N 1
ATOM 628 C CA . VAL A 1 79 ? 2.873 1.052 -14.293 1.00 98.12 79 VAL A CA 1
ATOM 629 C C . VAL A 1 79 ? 1.434 0.796 -14.733 1.00 98.12 79 VAL A C 1
ATOM 631 O O . VAL A 1 79 ? 1.055 1.030 -15.878 1.00 98.12 79 VAL A O 1
ATOM 634 N N . HIS A 1 80 ? 0.663 0.134 -13.869 1.00 97.75 80 HIS A N 1
ATOM 635 C CA . HIS A 1 80 ? -0.688 -0.333 -14.170 1.00 97.75 80 HIS A CA 1
ATOM 636 C C . HIS A 1 80 ? -1.628 -0.041 -13.003 1.00 97.75 80 HIS A C 1
ATOM 638 O O . HIS A 1 80 ? -1.225 -0.095 -11.846 1.00 97.75 80 HIS A O 1
ATOM 644 N N . TRP A 1 81 ? -2.927 0.091 -13.288 1.00 98.19 81 TRP A N 1
ATOM 645 C CA . TRP A 1 81 ? -3.956 0.159 -12.242 1.00 98.19 81 TRP A CA 1
ATOM 646 C C . TRP A 1 81 ? -3.831 -0.973 -11.205 1.00 98.19 81 TRP A C 1
ATOM 648 O O . TRP A 1 81 ? -3.951 -0.748 -10.002 1.00 98.19 81 TRP A O 1
ATOM 658 N N . CYS A 1 82 ? -3.562 -2.203 -11.656 1.00 97.50 82 CYS A N 1
ATOM 659 C CA . CYS A 1 82 ? -3.471 -3.350 -10.759 1.00 97.50 82 CYS A CA 1
ATOM 660 C C . CYS A 1 82 ? -2.189 -3.368 -9.909 1.00 97.50 82 CYS A C 1
ATOM 662 O O . CYS A 1 82 ? -2.240 -3.901 -8.803 1.00 97.50 82 CYS A O 1
ATOM 664 N N . HIS A 1 83 ? -1.074 -2.810 -10.401 1.00 98.06 83 HIS A N 1
ATOM 665 C CA . HIS A 1 83 ? 0.243 -2.825 -9.753 1.00 98.06 83 HIS A CA 1
ATOM 666 C C . HIS A 1 83 ? 1.086 -1.618 -10.198 1.00 98.06 83 HIS A C 1
ATOM 668 O O . HIS A 1 83 ? 1.356 -1.472 -11.391 1.00 98.06 83 HIS A O 1
ATOM 674 N N . GLY A 1 84 ? 1.565 -0.838 -9.227 1.00 97.81 84 GLY A N 1
ATOM 675 C CA . GLY A 1 84 ? 2.342 0.380 -9.463 1.00 97.81 84 GLY A CA 1
ATOM 676 C C . GLY A 1 84 ? 1.494 1.652 -9.496 1.00 97.81 84 GLY A C 1
ATOM 677 O O . GLY A 1 84 ? 0.276 1.619 -9.315 1.00 97.81 84 GLY A O 1
ATOM 678 N N . ALA A 1 85 ? 2.163 2.784 -9.690 1.00 97.06 85 ALA A N 1
ATOM 679 C CA . ALA A 1 85 ? 1.531 4.036 -10.075 1.00 97.06 85 ALA A CA 1
ATOM 680 C C . ALA A 1 85 ? 1.048 3.912 -11.535 1.00 97.06 85 ALA A C 1
ATOM 682 O O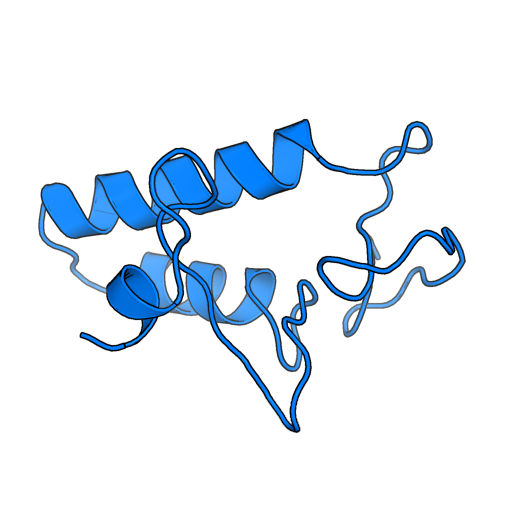 . ALA A 1 85 ? 1.808 3.399 -12.355 1.00 97.06 85 ALA A O 1
ATOM 683 N N . PRO A 1 86 ? -0.192 4.312 -11.859 1.00 88.62 86 PRO A N 1
ATOM 684 C CA . PRO A 1 86 ? -0.698 4.337 -13.230 1.00 88.62 86 PRO A CA 1
ATOM 685 C C . PRO A 1 86 ? -0.222 5.560 -14.026 1.00 88.62 86 PRO A C 1
ATOM 687 O O . PRO A 1 86 ? 0.142 6.584 -13.402 1.00 88.62 86 PRO A O 1
#

Foldseek 3Di:
DVQCVPDDVPAQRGFDDDPRFGFPACPGHLVVVLVVLVVDDDDPVRVVNSVSNVVRQQVPADPVSKGAGTDPGPDDDDCDNGGIPD

Mean predicted aligned error: 2.94 Å